Protein AF-R0MM58-F1 (afdb_monomer_lite)

Secondary structure (DSSP, 8-state):
--HHHHHHHHHHHHHHHHHHHSS-PPPP-----SS-PPPSSSS-HHHHHHHHHHHHHTT------S-HHHHHHHHHHHHHHTS---

Sequence (86 aa):
GSYNTEVIKNISRYLEREQKLKVKYPKSYFRYKKDAPLQNNSYDCGVFVCMYARYRSECKNG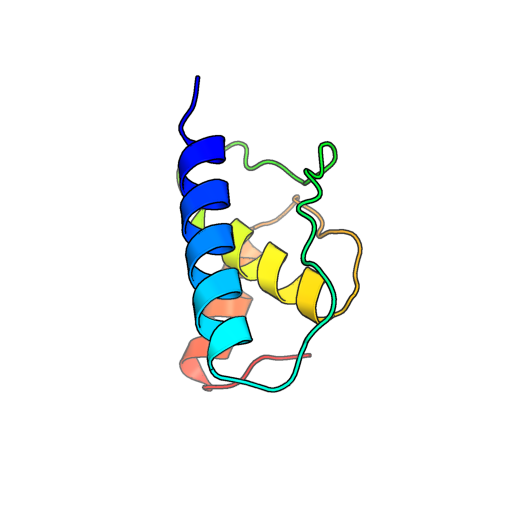FFTGDMKIFRLRILHEILYGGILY

Radius of gyration: 16.36 Å; chains: 1; bounding box: 39×39×35 Å

Foldseek 3Di:
DCPVVVVVVVVQVVVVVVCVVDPNDDRDDDDDDPPADDDPDDPCPVLSVVQVVVCVVVVHDYDDPDDSVVSVVQVVVCVVVVHHDD

InterPro domains:
  IPR003653 Ulp1 protease family, C-terminal catalytic domain [PF02902] (6-74)
  IPR038765 Papain-like cysteine peptidase superfamily [SSF54001] (2-80)

Structure (mmCIF, N/CA/C/O backbone):
data_AF-R0MM58-F1
#
_entry.id   AF-R0MM58-F1
#
loop_
_atom_site.group_PDB
_atom_site.id
_atom_site.type_symbol
_atom_site.label_atom_id
_atom_site.label_alt_id
_atom_site.label_comp_id
_atom_site.label_asym_id
_atom_site.label_entity_id
_atom_site.label_seq_id
_atom_site.pdbx_PDB_ins_code
_atom_site.Cartn_x
_atom_site.Cartn_y
_atom_site.Cartn_z
_atom_site.occupancy
_atom_site.B_iso_or_equiv
_atom_site.auth_seq_id
_atom_site.auth_comp_id
_atom_site.auth_asym_id
_atom_site.auth_atom_id
_atom_site.pdbx_PDB_model_num
ATOM 1 N N . GLY A 1 1 ? -2.672 23.303 2.412 1.00 39.62 1 GLY A N 1
ATOM 2 C CA . GLY A 1 1 ? -2.747 22.002 1.719 1.00 39.62 1 GLY A CA 1
ATOM 3 C C . GLY A 1 1 ? -3.529 21.028 2.574 1.00 39.62 1 GLY A C 1
ATOM 4 O O . GLY A 1 1 ? -3.028 20.639 3.617 1.00 39.62 1 GLY A O 1
ATOM 5 N N . SER A 1 2 ? -4.775 20.721 2.200 1.00 52.09 2 SER A N 1
ATOM 6 C CA . SER A 1 2 ? -5.777 20.105 3.094 1.00 52.09 2 SER A CA 1
ATOM 7 C C . SER A 1 2 ? -6.416 18.812 2.565 1.00 52.09 2 SER A C 1
ATOM 9 O O . SER A 1 2 ? -7.352 18.309 3.172 1.00 52.09 2 SER A O 1
ATOM 11 N N . TYR A 1 3 ? -5.940 18.246 1.453 1.00 53.03 3 TYR A N 1
ATOM 12 C CA . TYR A 1 3 ? -6.604 17.088 0.834 1.00 53.03 3 TYR A CA 1
ATOM 13 C C . TYR A 1 3 ? -6.544 15.816 1.700 1.00 53.03 3 TYR A C 1
ATOM 15 O O . TYR A 1 3 ? -7.538 15.105 1.826 1.00 53.03 3 TYR A O 1
ATOM 23 N N . ASN A 1 4 ? -5.426 15.572 2.395 1.00 63.75 4 ASN A N 1
ATOM 24 C CA . ASN A 1 4 ? -5.286 14.408 3.280 1.00 63.75 4 ASN A CA 1
ATOM 25 C C . ASN A 1 4 ? -6.168 14.481 4.537 1.00 63.75 4 ASN A C 1
ATOM 27 O O . ASN A 1 4 ? -6.538 13.442 5.081 1.00 63.75 4 ASN A O 1
ATOM 31 N N . THR A 1 5 ? -6.524 15.679 5.013 1.00 77.81 5 THR A N 1
ATOM 32 C CA . THR A 1 5 ? -7.338 15.808 6.230 1.00 77.81 5 THR A CA 1
ATOM 33 C C . THR A 1 5 ? -8.810 15.522 5.963 1.00 77.81 5 THR A C 1
ATOM 35 O O . THR A 1 5 ? -9.481 14.995 6.847 1.00 77.81 5 THR A O 1
ATOM 38 N N . GLU A 1 6 ? -9.306 15.790 4.754 1.00 88.62 6 GLU A N 1
ATOM 39 C CA . GLU A 1 6 ? -10.699 15.511 4.401 1.00 88.62 6 GLU A CA 1
ATOM 40 C C . GLU A 1 6 ? -10.968 14.010 4.238 1.00 88.62 6 GLU A C 1
ATOM 42 O O . GLU A 1 6 ? -11.953 13.498 4.767 1.00 88.62 6 GLU A O 1
ATOM 47 N N . VAL A 1 7 ? -10.047 13.273 3.605 1.00 86.94 7 VAL A N 1
ATOM 48 C CA . VAL A 1 7 ? -10.134 11.804 3.503 1.00 86.94 7 VAL A CA 1
ATOM 49 C C . VAL A 1 7 ? -10.163 11.168 4.894 1.00 86.94 7 VAL A C 1
ATOM 51 O O . VAL A 1 7 ? -11.036 10.348 5.173 1.00 86.94 7 VAL A O 1
ATOM 54 N N . ILE A 1 8 ? -9.266 11.591 5.794 1.00 85.62 8 ILE A N 1
ATOM 55 C CA . ILE A 1 8 ? -9.238 11.099 7.179 1.00 85.62 8 ILE A CA 1
ATOM 56 C C . ILE A 1 8 ? -10.563 11.398 7.882 1.00 85.62 8 ILE A C 1
ATOM 58 O O . ILE A 1 8 ? -11.155 10.489 8.451 1.00 85.62 8 ILE A O 1
ATOM 62 N N . LYS A 1 9 ? -11.070 12.636 7.804 1.00 87.25 9 LYS A N 1
ATOM 63 C CA . LYS A 1 9 ? -12.357 13.011 8.415 1.00 87.25 9 LYS A CA 1
ATOM 64 C C . LYS A 1 9 ? -13.513 12.154 7.901 1.00 87.25 9 LYS A C 1
ATOM 66 O O . LYS A 1 9 ? -14.348 11.727 8.696 1.00 87.25 9 LYS A O 1
ATOM 71 N N . ASN A 1 10 ? -13.567 11.899 6.595 1.00 90.12 10 ASN A N 1
ATOM 72 C CA . ASN A 1 10 ? -14.627 11.098 5.991 1.00 90.12 10 ASN A CA 1
ATOM 73 C C . ASN A 1 10 ? -14.557 9.632 6.436 1.00 90.12 10 ASN A C 1
ATOM 75 O O . ASN A 1 10 ? -15.588 9.073 6.811 1.00 90.12 10 ASN A O 1
ATOM 79 N N . ILE A 1 11 ? -13.356 9.044 6.489 1.00 89.00 11 ILE A N 1
ATOM 80 C CA . ILE A 1 11 ? -13.156 7.684 7.010 1.00 89.00 11 ILE A CA 1
ATOM 81 C C . ILE A 1 11 ? -13.508 7.618 8.504 1.00 89.00 11 ILE A C 1
ATOM 83 O O . ILE A 1 11 ? -14.251 6.722 8.899 1.00 89.00 11 ILE A O 1
ATOM 87 N N . SER A 1 12 ? -13.062 8.575 9.330 1.00 86.62 12 SER A N 1
ATOM 88 C CA . SER A 1 12 ? -13.425 8.645 10.757 1.00 86.62 12 SER A CA 1
ATOM 89 C C . SER A 1 12 ? -14.936 8.663 10.949 1.00 86.62 12 SER A C 1
ATOM 91 O O . SER A 1 12 ? -15.476 7.872 11.715 1.00 86.62 12 SER A O 1
ATOM 93 N N . ARG A 1 13 ? -15.633 9.532 10.207 1.00 87.94 13 ARG A N 1
ATOM 94 C CA . ARG A 1 13 ? -17.088 9.681 10.302 1.00 87.94 13 ARG A CA 1
ATOM 95 C C . ARG A 1 13 ? -17.816 8.401 9.893 1.00 87.94 13 ARG A C 1
ATOM 97 O O . ARG A 1 13 ? -18.833 8.065 10.495 1.00 87.94 13 ARG A O 1
ATOM 104 N N . TYR A 1 14 ? -17.322 7.698 8.873 1.00 89.12 14 TYR A N 1
ATOM 105 C CA . TYR A 1 14 ? -17.860 6.399 8.474 1.00 89.12 14 TYR A CA 1
ATOM 106 C C . TYR A 1 14 ? -17.682 5.354 9.584 1.00 89.12 14 TYR A C 1
ATOM 108 O O . TYR A 1 14 ? -18.658 4.726 9.987 1.00 89.12 14 TYR A O 1
ATOM 116 N N . LEU A 1 15 ? -16.471 5.231 10.140 1.00 85.56 15 LEU A N 1
ATOM 117 C CA . LEU A 1 15 ? -16.181 4.290 11.226 1.00 85.56 15 LEU A CA 1
ATOM 118 C C . LEU A 1 15 ? -17.022 4.578 12.477 1.00 85.56 15 LEU A C 1
ATOM 120 O O . LEU A 1 15 ? -17.583 3.655 13.056 1.00 85.56 15 LEU A O 1
ATOM 124 N N . GLU A 1 16 ? -17.178 5.846 12.864 1.00 84.12 16 GLU A N 1
ATOM 125 C CA . GLU A 1 16 ? -18.033 6.250 13.989 1.00 84.12 16 GLU A CA 1
ATOM 126 C C . GLU A 1 16 ? -19.508 5.879 13.774 1.00 84.12 16 GLU A C 1
ATOM 128 O O . GLU A 1 16 ? -20.196 5.509 14.725 1.00 84.12 16 GLU A O 1
ATOM 133 N N . ARG A 1 17 ? -20.015 5.979 12.538 1.00 85.62 17 ARG A N 1
ATOM 134 C CA . ARG A 1 17 ? -21.388 5.570 12.200 1.00 85.62 17 ARG A CA 1
ATOM 135 C C . ARG A 1 17 ? -21.550 4.054 12.270 1.00 85.62 17 ARG A C 1
ATOM 137 O O . ARG A 1 17 ? -22.482 3.594 12.920 1.00 85.62 17 ARG A O 1
ATOM 144 N N . GLU A 1 18 ? -20.624 3.297 11.687 1.00 84.62 18 GLU A N 1
ATOM 145 C CA . GLU A 1 18 ? -20.623 1.829 11.762 1.00 84.62 18 GLU A CA 1
ATOM 146 C C . GLU A 1 18 ? -20.530 1.326 13.211 1.00 84.62 18 GLU A C 1
ATOM 148 O O . GLU A 1 18 ? -21.227 0.386 13.591 1.00 84.62 18 GLU A O 1
ATOM 153 N N . GLN A 1 19 ? -19.724 1.984 14.053 1.00 78.75 19 GLN A N 1
ATOM 154 C CA . GLN A 1 19 ? -19.605 1.663 15.478 1.00 78.75 19 GLN A CA 1
ATOM 155 C C . GLN A 1 19 ? -20.878 1.940 16.281 1.00 78.75 19 GLN A C 1
ATOM 157 O O . GLN A 1 19 ? -21.085 1.298 17.300 1.00 78.75 19 GLN A O 1
ATOM 162 N N . LYS A 1 20 ? -21.736 2.881 15.874 1.00 70.75 20 LYS A N 1
ATOM 163 C CA . LYS A 1 20 ? -23.027 3.102 16.554 1.00 70.75 20 LYS A CA 1
ATOM 164 C C . LYS A 1 20 ? -24.036 1.989 16.261 1.00 70.75 20 LYS A C 1
ATOM 166 O O . LYS A 1 20 ? -24.966 1.809 17.039 1.00 70.75 20 LYS A O 1
ATOM 171 N N . LEU A 1 21 ? -23.853 1.263 15.157 1.00 72.31 21 LEU A N 1
ATOM 172 C CA . LEU A 1 21 ? -24.730 0.175 14.718 1.00 72.31 21 LEU A CA 1
ATOM 173 C C . LEU A 1 21 ? -24.297 -1.201 15.256 1.00 72.31 21 LEU A C 1
ATOM 175 O O . LEU A 1 21 ? -25.069 -2.153 15.181 1.00 72.31 21 LEU A O 1
ATOM 179 N N . LYS A 1 22 ? -23.071 -1.327 15.780 1.00 64.19 22 LYS A N 1
ATOM 180 C CA . LYS A 1 22 ? -22.456 -2.586 16.242 1.00 64.19 22 LYS A CA 1
ATOM 181 C C . LYS A 1 22 ? -21.876 -2.390 17.653 1.00 64.19 22 LYS A C 1
ATOM 183 O O . LYS A 1 22 ? -21.652 -1.266 18.076 1.00 64.19 22 LYS A O 1
ATOM 188 N N . VAL A 1 23 ? -21.669 -3.463 18.422 1.00 66.62 23 VAL A N 1
ATOM 189 C CA . VAL A 1 23 ? -21.155 -3.411 19.813 1.00 66.62 23 VAL A CA 1
ATOM 190 C C . VAL A 1 23 ? -19.932 -2.482 19.940 1.00 66.62 23 VAL A C 1
ATOM 192 O O . VAL A 1 23 ? -19.108 -2.404 19.036 1.00 66.62 23 VAL A O 1
ATOM 195 N N . LYS A 1 24 ? -19.826 -1.768 21.068 1.00 65.25 24 LYS A N 1
ATOM 196 C CA . LYS A 1 24 ? -18.853 -0.699 21.358 1.00 65.25 24 LYS A CA 1
ATOM 197 C C . LYS A 1 24 ? -17.396 -1.127 21.076 1.00 65.25 24 LYS A C 1
ATOM 199 O O . LYS A 1 24 ? -16.740 -1.719 21.928 1.00 65.25 24 LYS A O 1
ATOM 204 N N . TYR A 1 25 ? -16.886 -0.813 19.886 1.00 62.62 25 TYR A N 1
ATOM 205 C CA . TYR A 1 25 ? -15.482 -1.020 19.520 1.00 62.62 25 TYR A CA 1
ATOM 206 C C . TYR A 1 25 ? -14.574 0.050 20.157 1.00 62.62 25 TYR A C 1
ATOM 208 O O . TYR A 1 25 ? -15.040 1.143 20.498 1.00 62.62 25 TYR A O 1
ATOM 216 N N . PRO A 1 26 ? -13.267 -0.229 20.321 1.00 67.69 26 PRO A N 1
ATOM 217 C CA . PRO A 1 26 ? -12.305 0.761 20.791 1.00 67.69 26 PRO A CA 1
ATOM 218 C C . PRO A 1 26 ? -12.254 1.990 19.870 1.00 67.69 26 PRO A C 1
ATOM 220 O O . PRO A 1 26 ? -12.506 1.911 18.664 1.00 67.69 26 PRO A O 1
ATOM 223 N N . LYS A 1 27 ? -11.902 3.145 20.450 1.00 69.81 27 LYS A N 1
ATOM 224 C CA . LYS A 1 27 ? -11.699 4.395 19.703 1.00 69.81 27 LYS A CA 1
ATOM 225 C C . LYS A 1 27 ? -10.644 4.186 18.612 1.00 69.81 27 LYS A C 1
ATOM 227 O O . LYS A 1 27 ? -9.557 3.681 18.886 1.00 69.81 27 LYS A O 1
ATOM 232 N N . SER A 1 28 ? -10.957 4.596 17.384 1.00 70.94 28 SER A N 1
ATOM 233 C CA . SER A 1 28 ? -10.016 4.577 16.263 1.00 70.94 28 SER A CA 1
ATOM 234 C C . SER A 1 28 ? -9.079 5.782 16.315 1.00 70.94 28 SER A C 1
ATOM 236 O O . SER A 1 28 ? -9.528 6.909 16.524 1.00 70.94 28 SER A O 1
ATOM 238 N N . TYR A 1 29 ? -7.793 5.558 16.052 1.00 74.06 29 TYR A N 1
ATOM 239 C CA . TYR A 1 29 ? -6.784 6.612 15.953 1.00 74.06 29 TYR A CA 1
ATOM 240 C C . TYR A 1 29 ? -6.089 6.543 14.597 1.00 74.06 29 TYR A C 1
ATOM 242 O O . TYR A 1 29 ? -5.763 5.463 14.108 1.00 74.06 29 TYR A O 1
ATOM 250 N N . PHE A 1 30 ? -5.817 7.705 14.008 1.00 78.44 30 PHE A N 1
ATOM 251 C CA . PHE A 1 30 ? -5.073 7.808 12.759 1.00 78.44 30 PHE A CA 1
ATOM 252 C C . PHE A 1 30 ? -3.614 8.114 13.066 1.00 78.44 30 PHE A C 1
ATOM 254 O O . PHE A 1 30 ? -3.303 9.089 13.749 1.00 78.44 30 PHE A O 1
ATOM 261 N N . ARG A 1 31 ? -2.708 7.289 12.539 1.00 81.12 31 ARG A N 1
ATOM 262 C CA . ARG A 1 31 ? -1.267 7.528 12.616 1.00 81.12 31 ARG A CA 1
ATOM 263 C C . ARG A 1 31 ? -0.738 7.826 11.222 1.00 81.12 31 ARG A C 1
ATOM 265 O O . ARG A 1 31 ? -0.747 6.95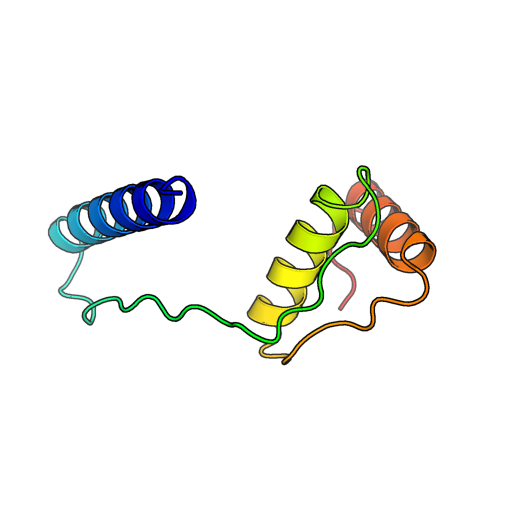7 10.354 1.00 81.12 31 ARG A O 1
ATOM 272 N N . TYR A 1 32 ? -0.232 9.039 11.030 1.00 78.44 32 TYR A N 1
ATOM 273 C CA . TYR A 1 32 ? 0.508 9.382 9.823 1.00 78.44 32 TYR A CA 1
ATOM 274 C C . TYR A 1 32 ? 1.900 8.740 9.873 1.00 78.44 32 TYR A C 1
ATOM 276 O O . TYR A 1 32 ? 2.633 8.934 10.844 1.00 78.44 32 TYR A O 1
ATOM 284 N N . LYS A 1 33 ? 2.270 7.970 8.845 1.00 79.25 33 LYS A N 1
ATOM 285 C CA . LYS A 1 33 ? 3.615 7.395 8.716 1.00 79.25 33 LYS A CA 1
ATOM 286 C C . LYS A 1 33 ? 4.441 8.284 7.788 1.00 79.25 33 LYS A C 1
ATOM 288 O O . LYS A 1 33 ? 4.119 8.378 6.610 1.00 79.25 33 LYS A O 1
ATOM 293 N N . LYS A 1 34 ? 5.472 8.937 8.334 1.00 75.88 34 LYS A N 1
ATOM 294 C CA . LYS A 1 34 ? 6.370 9.825 7.576 1.00 75.88 34 LYS A CA 1
ATOM 295 C C . LYS A 1 34 ? 7.364 9.041 6.711 1.00 75.88 34 LYS A C 1
ATOM 297 O O . LYS A 1 34 ? 7.578 9.413 5.567 1.00 75.88 34 LYS A O 1
ATOM 302 N N . ASP A 1 35 ? 7.867 7.917 7.219 1.00 80.81 35 ASP A N 1
ATOM 303 C CA . ASP A 1 35 ? 8.910 7.115 6.560 1.00 80.81 35 ASP A CA 1
ATOM 304 C C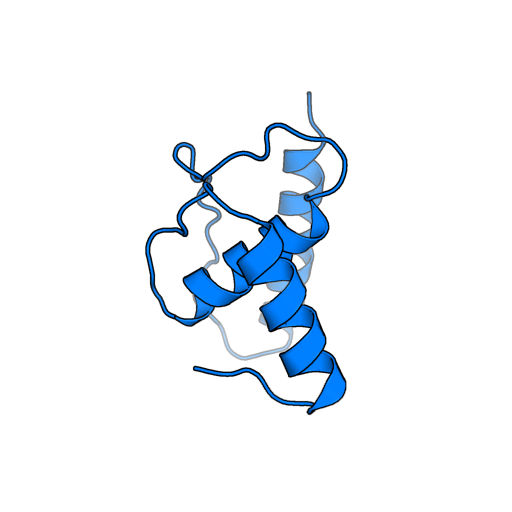 . ASP A 1 35 ? 8.298 5.974 5.739 1.00 80.81 35 ASP A C 1
ATOM 306 O O . ASP A 1 35 ? 8.498 4.784 6.001 1.00 80.81 35 ASP A O 1
ATOM 310 N N . ALA A 1 36 ? 7.429 6.340 4.804 1.00 82.44 36 ALA A N 1
ATOM 311 C CA . ALA A 1 36 ? 6.789 5.406 3.892 1.00 82.44 36 ALA A CA 1
ATOM 312 C C . ALA A 1 36 ? 7.448 5.537 2.504 1.00 82.44 36 ALA A C 1
ATOM 314 O O . ALA A 1 36 ? 7.692 6.667 2.078 1.00 82.44 36 ALA A O 1
ATOM 315 N N . PRO A 1 37 ? 7.759 4.433 1.796 1.00 86.56 37 PRO A N 1
ATOM 316 C CA . PRO A 1 37 ? 8.367 4.519 0.472 1.00 86.56 37 PRO A CA 1
ATOM 317 C C . PRO A 1 37 ? 7.541 5.367 -0.511 1.00 86.56 37 PRO A C 1
ATOM 319 O O . PRO A 1 37 ? 6.368 5.093 -0.768 1.00 86.56 37 PRO A O 1
ATOM 322 N N . LEU A 1 38 ? 8.144 6.404 -1.086 1.00 87.75 38 LEU A N 1
ATOM 323 C CA . LEU A 1 38 ? 7.467 7.284 -2.039 1.00 87.75 38 LEU A CA 1
ATOM 324 C C . LEU A 1 38 ? 7.768 6.848 -3.474 1.00 87.75 38 LEU A C 1
ATOM 326 O O . LEU A 1 38 ? 8.894 6.461 -3.787 1.00 87.75 38 LEU A O 1
ATOM 330 N N . GLN A 1 39 ? 6.765 6.925 -4.349 1.00 89.94 39 GLN A N 1
ATOM 331 C CA . GLN A 1 39 ? 6.988 6.760 -5.782 1.00 89.94 39 GLN A CA 1
ATOM 332 C C . GLN A 1 39 ? 7.737 7.979 -6.330 1.00 89.94 39 GLN A C 1
ATOM 334 O O . GLN A 1 39 ? 7.475 9.112 -5.927 1.00 89.94 39 GLN A O 1
ATOM 339 N N . ASN A 1 40 ? 8.642 7.751 -7.276 1.00 91.31 40 ASN A N 1
ATOM 340 C CA . ASN A 1 40 ? 9.393 8.797 -7.977 1.00 91.31 40 ASN A CA 1
ATOM 341 C C . ASN A 1 40 ? 8.921 9.000 -9.431 1.00 91.31 40 ASN A C 1
ATOM 343 O O . ASN A 1 40 ? 9.542 9.743 -10.184 1.00 91.31 40 ASN A O 1
ATOM 347 N N . ASN A 1 41 ? 7.833 8.336 -9.829 1.00 91.50 41 ASN A N 1
ATOM 348 C CA . ASN A 1 41 ? 7.235 8.413 -11.160 1.00 91.50 41 ASN A CA 1
ATOM 349 C C . ASN A 1 41 ? 5.724 8.687 -11.066 1.00 91.50 41 ASN A C 1
ATOM 351 O O . ASN A 1 41 ? 5.160 8.688 -9.974 1.00 91.50 41 ASN A O 1
ATOM 355 N N . SER A 1 42 ? 5.055 8.913 -12.198 1.00 93.06 42 SER A N 1
ATOM 356 C CA . SER A 1 42 ? 3.624 9.254 -12.258 1.00 93.06 42 SER A CA 1
ATOM 357 C C . SER A 1 42 ? 2.683 8.064 -12.488 1.00 93.06 42 SER A C 1
ATOM 359 O O . SER A 1 42 ? 1.470 8.252 -12.476 1.00 93.06 42 SER A O 1
ATOM 361 N N . TYR A 1 43 ? 3.204 6.851 -12.691 1.00 93.69 43 TYR A N 1
ATOM 362 C CA . TYR A 1 43 ? 2.423 5.707 -13.180 1.00 93.69 43 TYR A CA 1
ATOM 363 C C . TYR A 1 43 ? 2.349 4.524 -12.201 1.00 93.69 43 TYR A C 1
ATOM 365 O O . TYR A 1 43 ? 1.570 3.601 -12.420 1.00 93.69 43 TYR A O 1
ATOM 373 N N . ASP A 1 44 ? 3.125 4.533 -11.113 1.00 95.00 44 ASP A N 1
ATOM 374 C CA . ASP A 1 44 ? 3.152 3.451 -10.117 1.00 95.00 44 ASP A CA 1
ATOM 375 C C . ASP A 1 44 ? 2.257 3.661 -8.895 1.00 95.00 44 ASP A C 1
ATOM 377 O O . ASP A 1 44 ? 2.278 2.840 -7.981 1.00 95.00 44 ASP A O 1
ATOM 381 N N . CYS A 1 45 ? 1.421 4.700 -8.862 1.00 93.12 45 CYS A N 1
ATOM 382 C CA . CYS A 1 45 ? 0.571 4.969 -7.695 1.00 93.12 45 CYS A CA 1
ATOM 383 C C . CYS A 1 45 ? -0.328 3.779 -7.332 1.00 93.12 45 CYS A C 1
ATOM 385 O O . CYS A 1 45 ? -0.414 3.411 -6.161 1.00 93.12 45 CYS A O 1
ATOM 387 N N . GLY A 1 46 ? -0.924 3.120 -8.330 1.00 94.25 46 GLY A N 1
ATOM 388 C CA . GLY A 1 46 ? -1.728 1.914 -8.123 1.00 94.25 46 GLY A CA 1
ATOM 389 C C . GLY A 1 46 ? -0.913 0.747 -7.560 1.00 94.25 46 GLY A C 1
ATOM 390 O O . GLY A 1 46 ? -1.348 0.091 -6.616 1.00 94.25 46 GLY A O 1
ATOM 391 N N . VAL A 1 47 ? 0.308 0.539 -8.067 1.00 95.00 47 VAL A N 1
ATOM 392 C CA . VAL A 1 47 ? 1.212 -0.509 -7.567 1.00 95.00 47 VAL A CA 1
ATOM 393 C C . VAL A 1 47 ? 1.582 -0.230 -6.111 1.00 95.00 47 VAL A C 1
ATOM 395 O O . VAL A 1 47 ? 1.472 -1.122 -5.275 1.00 95.00 47 VAL A O 1
ATOM 398 N N . PHE A 1 48 ? 1.934 1.012 -5.771 1.00 94.12 48 PHE A N 1
ATOM 399 C CA . PHE A 1 48 ? 2.242 1.401 -4.393 1.00 94.12 48 PHE A CA 1
ATOM 400 C C . PHE A 1 48 ? 1.048 1.176 -3.461 1.00 94.12 48 PHE A C 1
ATOM 402 O O . PHE A 1 48 ? 1.241 0.635 -2.374 1.00 94.12 48 PHE A O 1
ATOM 409 N N . VAL A 1 49 ? -0.179 1.516 -3.874 1.00 93.69 49 VAL A N 1
ATOM 410 C CA . VAL A 1 49 ? -1.397 1.239 -3.087 1.00 93.69 49 VAL A CA 1
ATOM 411 C C . VAL A 1 49 ? -1.549 -0.261 -2.810 1.00 93.69 49 VAL A C 1
ATOM 413 O O . VAL A 1 49 ? -1.732 -0.643 -1.652 1.00 93.69 49 VAL A O 1
ATOM 416 N N . CYS A 1 50 ? -1.401 -1.119 -3.826 1.00 94.50 50 CYS A N 1
ATOM 417 C CA . CYS A 1 50 ? -1.457 -2.576 -3.661 1.00 94.50 50 CYS A CA 1
ATOM 418 C C . CYS A 1 50 ? -0.362 -3.094 -2.716 1.00 94.50 50 CYS A C 1
ATOM 420 O O . CYS A 1 50 ? -0.638 -3.889 -1.815 1.00 94.50 50 CYS A O 1
ATOM 422 N N . MET A 1 51 ? 0.873 -2.614 -2.874 1.00 92.88 51 MET A N 1
ATOM 423 C CA . MET A 1 51 ? 1.994 -3.043 -2.039 1.00 92.88 51 MET A CA 1
ATOM 424 C C . MET A 1 51 ? 1.858 -2.560 -0.593 1.00 92.88 51 MET A C 1
ATOM 426 O O . MET A 1 51 ? 2.151 -3.315 0.335 1.00 92.88 51 MET A O 1
ATOM 430 N N . TYR A 1 52 ? 1.345 -1.349 -0.369 1.00 91.88 52 TYR A N 1
ATOM 431 C CA . TYR A 1 52 ? 1.012 -0.876 0.972 1.00 91.88 52 TYR A CA 1
ATOM 432 C C . TYR A 1 52 ? -0.060 -1.736 1.631 1.00 91.88 52 TYR A C 1
ATOM 434 O O . TYR A 1 52 ? 0.122 -2.127 2.784 1.00 91.88 52 TYR A O 1
ATOM 442 N N . ALA A 1 53 ? -1.143 -2.052 0.917 1.00 91.88 53 ALA A N 1
ATOM 443 C CA . ALA A 1 53 ? -2.201 -2.912 1.436 1.00 91.88 53 ALA A CA 1
ATOM 444 C C . ALA A 1 53 ? -1.646 -4.289 1.830 1.00 91.88 53 ALA A C 1
ATOM 446 O O . ALA A 1 53 ? -1.799 -4.693 2.982 1.00 91.88 53 ALA A O 1
ATOM 447 N N . ARG A 1 54 ? -0.898 -4.946 0.929 1.00 91.62 54 ARG A N 1
ATOM 448 C CA . ARG A 1 54 ? -0.251 -6.244 1.188 1.00 91.62 54 ARG A CA 1
ATOM 449 C C . ARG A 1 54 ? 0.614 -6.217 2.444 1.00 91.62 54 ARG A C 1
ATOM 451 O O . ARG A 1 54 ? 0.408 -7.004 3.361 1.00 91.62 54 ARG A O 1
ATOM 458 N N . TYR A 1 55 ? 1.573 -5.297 2.506 1.00 89.50 55 TYR A N 1
ATOM 459 C CA . TYR A 1 55 ? 2.541 -5.279 3.602 1.00 89.50 55 TYR A CA 1
ATOM 460 C C . TYR A 1 55 ? 1.880 -4.947 4.941 1.00 89.50 55 TYR A C 1
ATOM 462 O O . TYR A 1 55 ? 2.309 -5.460 5.971 1.00 89.50 55 TYR A O 1
ATOM 470 N N . ARG A 1 56 ? 0.813 -4.137 4.946 1.00 88.19 56 ARG A N 1
ATOM 471 C CA . ARG A 1 56 ? 0.024 -3.890 6.159 1.00 88.19 56 ARG A CA 1
ATOM 472 C C . ARG A 1 56 ? -0.764 -5.112 6.605 1.00 88.19 56 ARG A C 1
ATOM 474 O O . ARG A 1 56 ? -0.761 -5.384 7.802 1.00 88.19 56 ARG A O 1
ATOM 481 N N . SER A 1 57 ? -1.371 -5.849 5.680 1.00 89.94 57 SER A N 1
ATOM 482 C CA . SER A 1 57 ? -2.050 -7.114 5.983 1.00 89.94 57 SER A CA 1
ATOM 483 C C . SER A 1 57 ? -1.091 -8.182 6.519 1.00 89.94 57 SER A C 1
ATOM 485 O O . SER A 1 57 ? -1.490 -8.992 7.345 1.00 89.94 57 SER A O 1
ATOM 487 N N . GLU A 1 58 ? 0.178 -8.150 6.107 1.00 89.12 58 GLU A N 1
ATOM 488 C CA . GLU A 1 58 ? 1.235 -9.059 6.576 1.00 89.12 58 GLU A CA 1
ATOM 489 C C . GLU A 1 58 ? 2.008 -8.542 7.807 1.00 89.12 58 GLU A C 1
ATOM 491 O O . GLU A 1 58 ? 3.016 -9.132 8.193 1.00 89.12 58 GLU A O 1
ATOM 496 N N . CYS A 1 59 ? 1.599 -7.420 8.412 1.00 84.88 59 CYS A N 1
ATOM 497 C CA . CYS A 1 59 ? 2.315 -6.773 9.523 1.00 84.88 59 CYS A CA 1
ATOM 498 C C . CYS A 1 59 ? 3.796 -6.434 9.224 1.00 84.88 59 CYS A C 1
ATOM 500 O O . CYS A 1 59 ? 4.611 -6.303 10.139 1.00 84.88 59 CYS A O 1
ATOM 502 N N . LYS A 1 60 ? 4.158 -6.243 7.949 1.00 83.50 60 LYS A N 1
ATOM 503 C CA . LYS A 1 60 ? 5.505 -5.863 7.504 1.00 83.50 60 LYS A CA 1
ATOM 504 C C .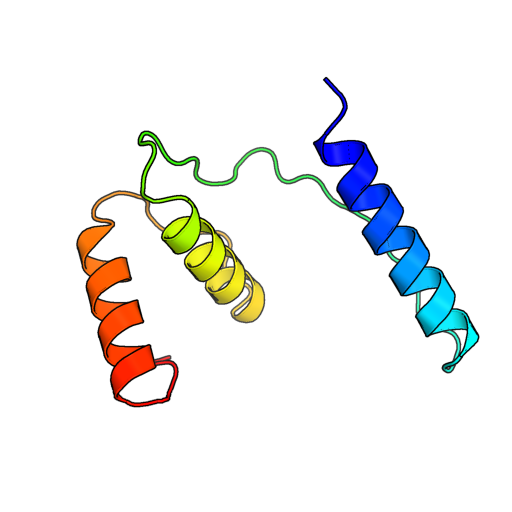 LYS A 1 60 ? 5.662 -4.341 7.427 1.00 83.50 60 LYS A C 1
ATOM 506 O O . LYS A 1 60 ? 4.729 -3.590 7.139 1.00 83.50 60 LYS A O 1
ATOM 511 N N . ASN A 1 61 ? 6.884 -3.862 7.664 1.00 74.50 61 ASN A N 1
ATOM 512 C CA . ASN A 1 61 ? 7.161 -2.429 7.815 1.00 74.50 61 ASN A CA 1
ATOM 513 C C . ASN A 1 61 ? 7.263 -1.643 6.496 1.00 74.50 61 ASN A C 1
ATOM 515 O O . ASN A 1 61 ? 7.134 -0.417 6.526 1.00 74.50 61 ASN A O 1
ATOM 519 N N . GLY A 1 62 ? 7.438 -2.306 5.355 1.00 75.94 62 GLY A N 1
ATOM 520 C CA . GLY A 1 62 ? 7.494 -1.664 4.041 1.00 75.94 62 GLY A CA 1
ATOM 521 C C . GLY A 1 62 ? 8.103 -2.577 2.983 1.00 75.94 62 GLY A C 1
ATOM 522 O O . GLY A 1 62 ? 8.657 -3.621 3.317 1.00 75.94 62 GLY A O 1
ATOM 523 N N . PHE A 1 63 ? 7.990 -2.172 1.721 1.00 80.50 63 PHE A N 1
ATOM 524 C CA . PHE A 1 63 ? 8.544 -2.874 0.566 1.00 80.50 63 PHE A CA 1
ATOM 525 C C . PHE A 1 63 ? 9.707 -2.087 -0.041 1.00 80.50 63 PHE A C 1
ATOM 527 O 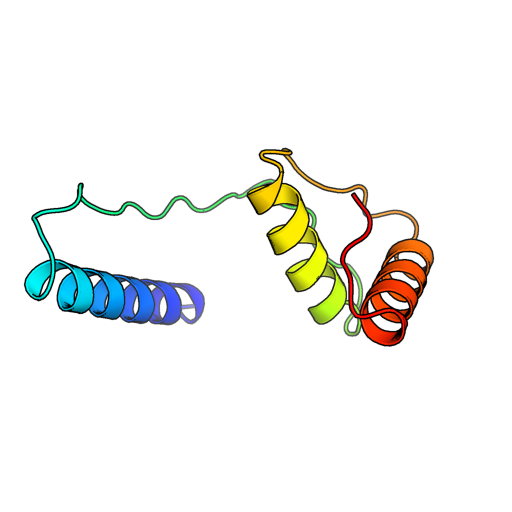O . PHE A 1 63 ? 9.796 -0.869 0.114 1.00 80.50 63 PHE A O 1
ATOM 534 N N . PHE A 1 64 ? 10.601 -2.793 -0.729 1.00 80.25 64 PHE A N 1
ATOM 535 C CA . PHE A 1 64 ? 11.719 -2.179 -1.438 1.00 80.25 64 PHE A CA 1
ATOM 536 C C . PHE A 1 64 ? 11.249 -1.572 -2.765 1.00 80.25 64 PHE A C 1
ATOM 538 O O . PHE A 1 64 ? 10.551 -2.232 -3.530 1.00 80.25 64 PHE A O 1
ATOM 545 N N . THR A 1 65 ? 11.643 -0.330 -3.051 1.00 76.50 65 THR A N 1
ATOM 546 C CA . THR A 1 65 ? 11.202 0.445 -4.226 1.00 76.50 65 THR A CA 1
ATOM 547 C C . THR A 1 65 ? 12.090 0.298 -5.464 1.00 76.50 65 THR A C 1
ATOM 549 O O . THR A 1 65 ? 11.950 1.086 -6.391 1.00 76.50 65 THR A O 1
ATOM 552 N N . GLY A 1 66 ? 12.987 -0.693 -5.509 1.00 77.88 66 GLY A N 1
ATOM 553 C CA . GLY A 1 66 ? 13.924 -0.873 -6.625 1.00 77.88 66 GLY A CA 1
ATOM 554 C C . GLY A 1 66 ? 13.252 -1.201 -7.957 1.00 77.88 66 GLY A C 1
ATOM 555 O O . GLY A 1 66 ? 13.159 -0.337 -8.821 1.00 77.88 66 GLY A O 1
ATOM 556 N N . ASP A 1 67 ? 12.788 -2.442 -8.145 1.00 79.62 67 ASP A N 1
ATOM 557 C CA . ASP A 1 67 ? 12.172 -2.857 -9.412 1.00 79.62 67 ASP A CA 1
ATOM 558 C C . ASP A 1 67 ? 10.656 -3.059 -9.282 1.00 79.62 67 ASP A C 1
ATOM 560 O O . ASP A 1 67 ? 10.159 -4.112 -8.872 1.00 79.62 67 ASP A O 1
ATOM 564 N N . MET A 1 68 ? 9.900 -2.033 -9.678 1.00 90.94 68 MET A N 1
ATOM 565 C CA . MET A 1 68 ? 8.434 -2.078 -9.695 1.00 90.94 68 MET A CA 1
ATOM 566 C C . MET A 1 68 ? 7.874 -3.020 -10.768 1.00 90.94 68 MET A C 1
ATOM 568 O O . MET A 1 68 ? 6.705 -3.401 -10.690 1.00 90.94 68 MET A O 1
ATOM 572 N N . LYS A 1 69 ? 8.672 -3.440 -11.762 1.00 92.44 69 LYS A N 1
ATOM 573 C CA . LYS A 1 69 ? 8.252 -4.411 -12.786 1.00 92.44 69 LYS A CA 1
ATOM 574 C C . LYS A 1 69 ? 7.895 -5.755 -12.160 1.00 92.44 69 LYS A C 1
ATOM 576 O O . LYS A 1 69 ? 6.896 -6.351 -12.553 1.00 92.44 69 LYS A O 1
ATOM 581 N N . ILE A 1 70 ? 8.651 -6.195 -11.152 1.00 93.00 70 ILE A N 1
ATOM 582 C CA . ILE A 1 70 ? 8.381 -7.449 -10.435 1.00 93.00 70 ILE A CA 1
ATOM 583 C C . ILE A 1 70 ? 7.006 -7.391 -9.763 1.00 93.00 70 ILE A C 1
ATOM 585 O O . ILE A 1 70 ? 6.217 -8.325 -9.894 1.00 93.00 70 ILE A O 1
ATOM 589 N N . PHE A 1 71 ? 6.677 -6.278 -9.098 1.00 93.94 71 PHE A N 1
ATOM 590 C CA . PHE A 1 71 ? 5.365 -6.122 -8.468 1.00 93.94 71 PHE A CA 1
ATOM 591 C C . PHE A 1 71 ? 4.230 -6.068 -9.486 1.00 93.94 71 PHE A C 1
ATOM 593 O O . PHE A 1 71 ? 3.207 -6.707 -9.264 1.00 93.94 71 PHE A O 1
ATOM 600 N N . ARG A 1 72 ? 4.415 -5.396 -10.628 1.00 95.94 72 ARG A N 1
ATOM 601 C CA . ARG A 1 72 ? 3.419 -5.409 -11.712 1.00 95.94 72 ARG A CA 1
ATOM 602 C C . ARG A 1 72 ? 3.150 -6.811 -12.242 1.00 95.94 72 ARG A C 1
ATOM 604 O O . ARG A 1 72 ? 1.992 -7.196 -12.357 1.00 95.94 72 ARG A O 1
ATOM 611 N N . LEU 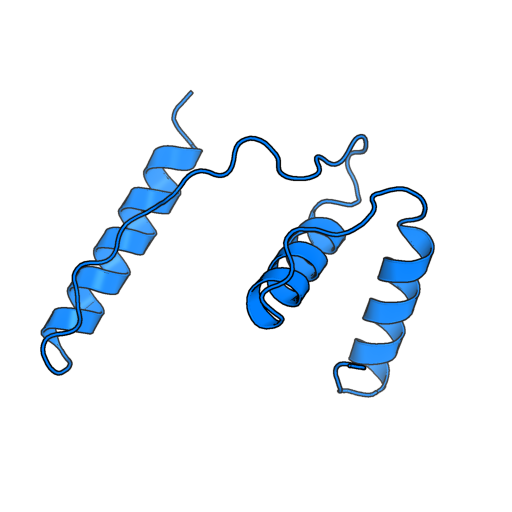A 1 73 ? 4.203 -7.571 -12.545 1.00 95.75 73 LEU A N 1
ATOM 612 C CA . LEU A 1 73 ? 4.072 -8.940 -13.052 1.00 95.75 73 LEU A CA 1
ATOM 613 C C . LEU A 1 73 ? 3.419 -9.860 -12.020 1.00 95.75 73 LEU A C 1
ATOM 615 O O . LEU A 1 73 ? 2.566 -10.670 -12.373 1.00 95.75 73 LEU A O 1
ATOM 619 N N . ARG A 1 74 ? 3.763 -9.692 -10.740 1.00 94.56 74 ARG A N 1
ATOM 620 C CA . ARG A 1 74 ? 3.126 -10.427 -9.648 1.00 94.56 74 ARG A CA 1
ATOM 621 C C . ARG A 1 74 ? 1.636 -10.101 -9.535 1.00 94.56 74 ARG A C 1
ATOM 623 O O . ARG A 1 74 ? 0.836 -11.025 -9.493 1.00 94.56 74 ARG A O 1
ATOM 630 N N . ILE A 1 75 ? 1.267 -8.819 -9.541 1.00 95.56 75 ILE A N 1
ATOM 631 C CA . ILE A 1 75 ? -0.139 -8.385 -9.499 1.00 95.56 75 ILE A CA 1
ATOM 632 C C . ILE A 1 75 ? -0.907 -8.941 -10.705 1.00 95.56 75 ILE A C 1
ATOM 634 O O . ILE A 1 75 ? -2.000 -9.469 -10.536 1.00 95.56 75 ILE A O 1
ATOM 638 N N . LEU A 1 76 ? -0.328 -8.880 -11.910 1.00 97.31 76 LEU A N 1
ATOM 639 C CA . LEU A 1 76 ? -0.932 -9.458 -13.112 1.00 97.31 76 LEU A CA 1
ATOM 640 C C . LEU A 1 76 ? -1.203 -10.957 -12.936 1.00 97.31 76 LEU A C 1
ATOM 642 O O . LEU A 1 76 ? -2.314 -11.409 -13.194 1.00 97.31 76 LEU A O 1
ATOM 646 N N . HIS A 1 77 ? -0.211 -11.716 -12.472 1.00 97.06 77 HIS A N 1
ATOM 647 C CA . HIS A 1 77 ? -0.361 -13.149 -12.236 1.00 97.06 77 HIS A CA 1
ATOM 648 C C . HIS A 1 77 ? -1.454 -13.453 -11.199 1.00 97.06 77 HIS A C 1
ATOM 650 O O . HIS A 1 77 ? -2.296 -14.317 -11.424 1.00 97.06 77 HIS A O 1
ATOM 656 N N . GLU A 1 78 ? -1.475 -12.719 -10.085 1.00 96.62 78 GLU A N 1
ATOM 657 C CA . GLU A 1 78 ? -2.468 -12.885 -9.015 1.00 96.62 78 GLU A CA 1
ATOM 658 C C . GLU A 1 78 ? -3.895 -12.576 -9.491 1.00 96.62 78 GLU A C 1
ATOM 660 O O . GLU A 1 78 ? -4.833 -13.274 -9.111 1.00 96.62 78 GLU A O 1
ATOM 665 N N . ILE A 1 79 ? -4.060 -11.578 -10.368 1.00 97.06 79 ILE A N 1
ATOM 666 C CA . ILE A 1 79 ? -5.346 -11.267 -11.007 1.00 97.06 79 ILE A CA 1
ATOM 667 C C . ILE A 1 79 ? -5.766 -12.394 -11.953 1.00 97.06 79 ILE A C 1
ATOM 669 O O . ILE A 1 79 ? -6.903 -12.853 -11.877 1.00 97.06 79 ILE A O 1
ATOM 673 N N . LEU A 1 80 ? -4.864 -12.849 -12.829 1.00 97.88 80 LEU A N 1
ATOM 674 C CA . LEU A 1 80 ? -5.163 -13.894 -13.815 1.00 97.88 80 LEU A CA 1
ATOM 675 C C . LEU A 1 80 ? -5.518 -15.232 -13.158 1.00 97.88 80 LEU A C 1
ATOM 677 O O . LEU A 1 80 ? -6.376 -15.950 -13.662 1.00 97.88 80 LEU A O 1
ATOM 681 N N . TYR A 1 81 ? -4.875 -15.558 -12.038 1.00 96.88 81 TYR A N 1
ATOM 682 C CA . TYR A 1 81 ? -5.119 -16.797 -11.301 1.00 96.88 81 TYR A CA 1
ATOM 683 C C . TYR A 1 81 ? -6.252 -16.674 -10.264 1.00 96.88 81 TYR A C 1
ATOM 685 O O . TYR A 1 81 ? -6.714 -17.678 -9.727 1.00 96.88 81 TYR A O 1
ATOM 693 N N . GLY A 1 82 ? -6.709 -15.454 -9.963 1.00 95.75 82 GLY A N 1
ATOM 694 C CA . GLY A 1 82 ? -7.763 -15.205 -8.976 1.00 95.75 82 GLY A CA 1
ATOM 695 C C . GLY A 1 82 ? -7.329 -15.437 -7.524 1.00 95.75 82 GLY A C 1
ATOM 696 O O . GLY A 1 82 ? -8.167 -15.728 -6.673 1.00 95.75 82 GLY A O 1
ATOM 697 N N . GLY A 1 83 ? -6.032 -15.323 -7.222 1.00 94.50 83 GLY A N 1
ATOM 698 C CA . GLY A 1 83 ? -5.487 -15.616 -5.897 1.00 94.50 83 GLY A CA 1
ATOM 699 C C . GLY A 1 83 ? -4.205 -14.849 -5.592 1.00 94.50 83 GLY A C 1
ATOM 700 O O . GLY A 1 83 ? -3.331 -14.707 -6.445 1.00 94.50 83 GLY A O 1
ATOM 701 N N . ILE A 1 84 ? -4.084 -14.367 -4.352 1.00 90.94 84 ILE A N 1
ATOM 702 C CA . ILE A 1 84 ? -2.867 -13.716 -3.857 1.00 90.94 84 ILE A CA 1
ATOM 703 C C . ILE A 1 84 ? -1.823 -14.791 -3.545 1.00 90.94 84 ILE A C 1
ATOM 705 O O . ILE A 1 84 ? -2.091 -15.711 -2.774 1.00 90.94 84 ILE A O 1
ATOM 709 N N . LEU A 1 85 ? -0.624 -14.652 -4.111 1.00 83.88 85 LEU A N 1
ATOM 710 C CA . LEU A 1 85 ? 0.527 -15.473 -3.744 1.00 83.88 85 LEU A CA 1
ATOM 711 C C . LEU A 1 85 ? 1.082 -14.948 -2.414 1.00 83.88 85 LEU A C 1
ATOM 713 O O . LEU A 1 85 ? 1.319 -13.741 -2.316 1.00 83.88 85 LEU A O 1
ATOM 717 N N . TYR A 1 86 ? 1.295 -15.810 -1.418 1.00 65.00 86 TYR A N 1
ATOM 718 C CA . TYR A 1 86 ? 1.857 -15.448 -0.106 1.00 65.00 86 TYR A CA 1
ATOM 719 C C . TYR A 1 86 ? 3.300 -15.924 0.037 1.00 65.00 86 TYR A C 1
ATOM 721 O O . TYR A 1 86 ? 3.559 -17.099 -0.297 1.00 65.00 86 TYR A O 1
#

Organism: Nosema bombycis (strain CQ1 / CVCC 102059) (NCBI:txid578461)

pLDDT: mean 84.12, std 11.6, range [39.62, 97.88]